Protein AF-C0PVK4-F1 (afdb_monomer)

Nearest PDB structures (foldseek):
  4xvn-assembly1_A  TM=8.535E-01  e=7.735E-01  Thermus phage G20c
  6ejq-assembly1_C  TM=8.801E-01  e=1.767E+00  Thermus phage G20c
  6v1i-assembly1_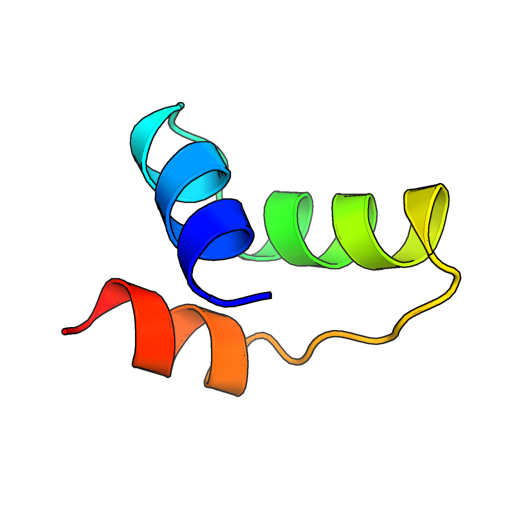A  TM=8.355E-01  e=1.286E+00  Oshimavirus P7426
  7sxq-assembly2_B  TM=7.194E-01  e=2.937E+00  Plasmodium falciparum 3D7
  5dku-assembly2_B  TM=7.222E-01  e=5.203E+00  Plasmodium falciparum 3D7

Foldseek 3Di:
DLVQLQVCVVVVDDLVVSQVVCCVPPVDRDDSVNSCVSNVD

Solvent-accessible surface area (backbone atoms only — not comparable to full-atom values): 2478 Å² total; per-residue (Å²): 107,66,71,56,54,46,53,44,44,75,71,69,47,51,68,68,58,52,29,49,50,38,32,73,78,67,72,37,89,53,55,63,68,59,52,51,57,59,71,73,106

Organism: Salmonella paratyphi C (strain RKS4594) (NCBI:txid476213)

Structure (mmCIF, N/CA/C/O backbone):
data_AF-C0PVK4-F1
#
_entry.id   AF-C0PVK4-F1
#
loop_
_atom_site.group_PDB
_atom_site.id
_atom_site.type_symbol
_atom_site.label_atom_id
_atom_site.label_alt_id
_atom_site.label_comp_id
_atom_site.label_asym_id
_atom_site.label_entity_id
_atom_site.label_seq_id
_atom_site.pdbx_PDB_ins_code
_atom_site.Cartn_x
_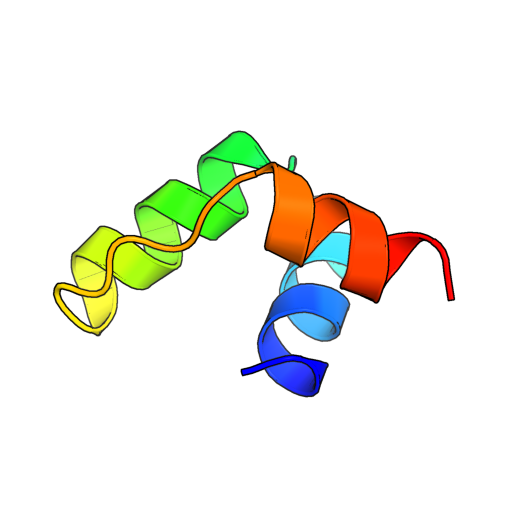atom_site.Cartn_y
_atom_site.Cartn_z
_atom_site.occupancy
_atom_site.B_iso_or_equiv
_atom_site.auth_seq_id
_atom_site.auth_comp_id
_atom_site.auth_asym_id
_atom_site.auth_atom_id
_atom_site.pdbx_PDB_model_num
ATOM 1 N N . MET A 1 1 ? 6.894 3.876 -4.987 1.00 82.75 1 MET A N 1
ATOM 2 C CA . MET A 1 1 ? 6.387 2.491 -5.042 1.00 82.75 1 MET A CA 1
ATOM 3 C C . MET A 1 1 ? 6.416 1.869 -3.647 1.00 82.75 1 MET A C 1
ATOM 5 O O . MET A 1 1 ? 5.399 1.951 -2.976 1.00 82.75 1 MET A O 1
ATOM 9 N N . ASP A 1 2 ? 7.551 1.382 -3.139 1.00 88.62 2 ASP A N 1
ATOM 10 C CA . ASP A 1 2 ? 7.596 0.613 -1.875 1.00 88.62 2 ASP A CA 1
ATOM 11 C C . ASP A 1 2 ? 7.166 1.407 -0.629 1.00 88.62 2 ASP A C 1
ATOM 13 O O . ASP A 1 2 ? 6.357 0.941 0.168 1.00 88.62 2 ASP A O 1
ATOM 17 N N . SER A 1 3 ? 7.619 2.657 -0.497 1.00 91.00 3 SER A N 1
ATOM 18 C CA . SER A 1 3 ? 7.208 3.544 0.603 1.00 91.00 3 SER A CA 1
ATOM 19 C C . SER A 1 3 ? 5.710 3.871 0.592 1.00 91.00 3 SER A C 1
ATOM 21 O O . SER A 1 3 ? 5.099 4.035 1.646 1.00 91.00 3 SER A O 1
ATOM 23 N N . GLN A 1 4 ? 5.099 3.939 -0.593 1.00 90.44 4 GLN A N 1
ATOM 24 C CA . GLN A 1 4 ? 3.657 4.145 -0.741 1.00 90.44 4 GLN A CA 1
ATOM 25 C C . GLN A 1 4 ? 2.888 2.873 -0.378 1.00 90.44 4 GLN A C 1
ATOM 27 O O . GLN A 1 4 ? 1.898 2.962 0.340 1.00 90.44 4 GLN A O 1
ATOM 32 N N . ILE A 1 5 ? 3.373 1.700 -0.802 1.00 91.88 5 ILE A N 1
ATOM 33 C CA . ILE A 1 5 ? 2.813 0.400 -0.407 1.00 91.88 5 ILE A CA 1
ATOM 34 C C . ILE A 1 5 ? 2.827 0.262 1.122 1.00 91.88 5 ILE A C 1
ATOM 36 O O . ILE A 1 5 ? 1.793 -0.042 1.714 1.00 91.88 5 ILE A O 1
ATOM 40 N N . LEU A 1 6 ? 3.957 0.570 1.769 1.00 92.50 6 LEU A N 1
ATOM 41 C CA . LEU A 1 6 ? 4.077 0.557 3.229 1.00 92.50 6 LEU A CA 1
ATOM 42 C C . LEU A 1 6 ? 3.133 1.563 3.894 1.00 92.50 6 LEU A C 1
ATOM 44 O O . LEU A 1 6 ? 2.463 1.220 4.861 1.00 92.50 6 LEU A O 1
ATOM 48 N N . SER A 1 7 ? 3.027 2.786 3.367 1.00 93.69 7 SER A N 1
ATOM 49 C CA . SER A 1 7 ? 2.113 3.793 3.917 1.00 93.69 7 SER A CA 1
ATOM 50 C C . SER A 1 7 ? 0.649 3.343 3.864 1.00 93.69 7 SER A C 1
ATOM 52 O O . SER A 1 7 ? -0.082 3.550 4.831 1.00 93.69 7 SER A O 1
ATOM 54 N N . LEU A 1 8 ? 0.218 2.711 2.769 1.00 92.44 8 LEU A N 1
ATOM 55 C CA . LEU A 1 8 ? -1.149 2.201 2.619 1.00 92.44 8 LEU A CA 1
ATOM 56 C C . LEU A 1 8 ? -1.397 0.971 3.506 1.00 92.44 8 LEU A C 1
ATOM 58 O O . LEU A 1 8 ? -2.445 0.877 4.141 1.00 92.44 8 LEU A O 1
ATOM 62 N N . TYR A 1 9 ? -0.411 0.082 3.632 1.00 92.56 9 TYR A N 1
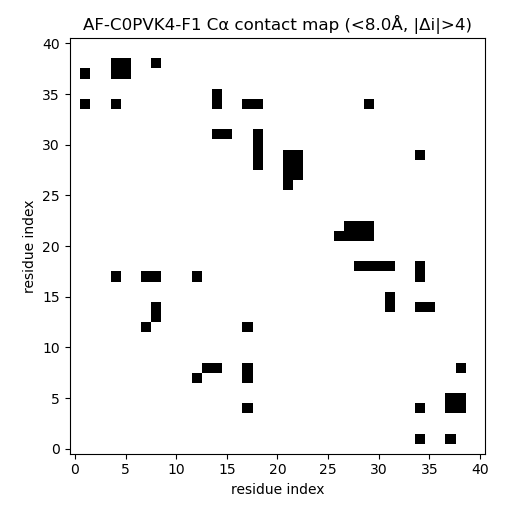ATOM 63 C CA . TYR A 1 9 ? -0.491 -1.073 4.527 1.00 92.56 9 TYR A CA 1
ATOM 64 C C . TYR A 1 9 ? -0.576 -0.658 6.004 1.00 92.56 9 TYR A C 1
ATOM 66 O O . TYR A 1 9 ? -1.435 -1.140 6.738 1.00 92.56 9 TYR A O 1
ATOM 74 N N . VAL A 1 10 ? 0.241 0.312 6.434 1.00 93.38 10 VAL A N 1
ATOM 75 C CA . VAL A 1 10 ? 0.203 0.873 7.801 1.00 93.38 10 VAL A CA 1
ATOM 76 C C . VAL A 1 10 ? -1.119 1.596 8.088 1.00 93.38 10 VAL A C 1
ATOM 78 O O . VAL A 1 10 ? -1.568 1.619 9.231 1.00 93.38 10 VAL A O 1
ATOM 81 N N . LYS A 1 11 ? -1.789 2.137 7.062 1.00 93.12 11 LYS A N 1
ATOM 82 C CA . LYS A 1 11 ? -3.147 2.701 7.175 1.00 93.12 11 LYS A CA 1
ATOM 83 C C . LYS A 1 11 ? 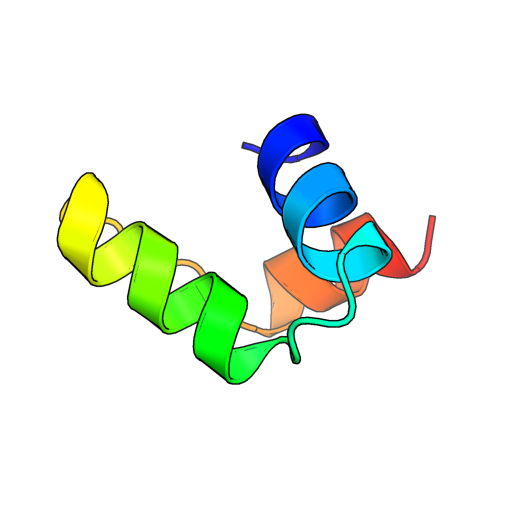-4.247 1.638 7.330 1.00 93.12 11 LYS A C 1
ATOM 85 O O . LYS A 1 11 ? -5.413 2.006 7.435 1.00 93.12 11 LYS A O 1
ATOM 90 N N . GLY A 1 12 ? -3.894 0.352 7.361 1.00 93.00 12 GLY A N 1
ATOM 91 C CA . GLY A 1 12 ? -4.826 -0.759 7.551 1.00 93.00 12 GLY A CA 1
ATOM 92 C C . GLY A 1 12 ? -5.466 -1.274 6.263 1.00 93.00 12 GLY A C 1
ATOM 93 O O . GLY A 1 12 ? -6.399 -2.069 6.340 1.00 93.00 12 GLY A O 1
ATOM 94 N N . MET A 1 13 ? -4.984 -0.846 5.092 1.00 94.19 13 MET A N 1
ATOM 95 C CA . MET A 1 13 ? -5.485 -1.359 3.816 1.00 94.19 13 MET A CA 1
ATOM 96 C C . MET A 1 13 ? -4.957 -2.769 3.565 1.00 94.19 13 MET A C 1
ATOM 98 O O . MET A 1 13 ? -3.774 -3.056 3.791 1.00 94.19 13 MET A O 1
ATOM 102 N N . VAL A 1 14 ? -5.810 -3.651 3.044 1.00 92.50 14 VAL A N 1
ATOM 103 C CA . VAL A 1 14 ? -5.373 -5.003 2.670 1.00 92.50 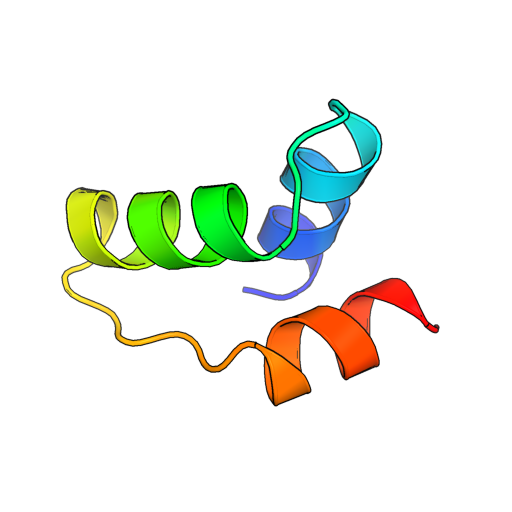14 VAL A CA 1
ATOM 104 C C . VAL A 1 14 ? -4.674 -4.994 1.312 1.00 92.50 14 VAL A C 1
ATOM 106 O O . VAL A 1 14 ? -4.926 -4.148 0.457 1.00 92.50 14 VAL A O 1
ATOM 109 N N . THR A 1 15 ? -3.814 -5.981 1.063 1.00 92.12 15 THR A N 1
ATOM 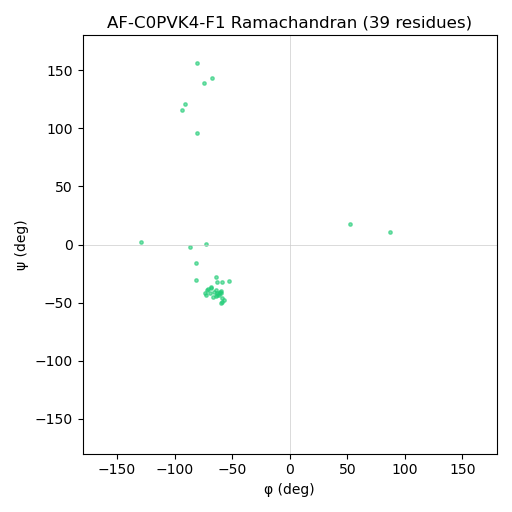110 C CA . THR A 1 15 ? -2.981 -6.064 -0.154 1.00 92.12 15 THR A CA 1
ATOM 111 C C . THR A 1 15 ? -3.759 -5.942 -1.470 1.00 92.12 15 THR A C 1
ATOM 113 O O . THR A 1 15 ? -3.240 -5.391 -2.439 1.00 92.12 15 THR A O 1
ATOM 116 N N . ARG A 1 16 ? -5.019 -6.396 -1.507 1.00 90.88 16 ARG A N 1
ATOM 117 C CA . ARG A 1 16 ? -5.915 -6.239 -2.668 1.00 90.88 16 ARG A CA 1
ATOM 118 C C . ARG A 1 16 ? -6.354 -4.793 -2.899 1.00 90.88 16 ARG A C 1
ATOM 120 O O . ARG A 1 16 ? -6.365 -4.350 -4.040 1.00 90.88 16 ARG A O 1
ATOM 127 N N . GLU A 1 17 ? -6.682 -4.061 -1.837 1.00 93.25 17 GLU A N 1
ATOM 128 C CA . GLU A 1 17 ? -7.057 -2.644 -1.922 1.00 93.25 17 GLU A CA 1
ATOM 129 C C . GLU A 1 17 ? -5.855 -1.787 -2.318 1.00 93.25 17 GLU A C 1
ATOM 131 O O . GLU A 1 17 ? -5.985 -0.869 -3.126 1.00 93.25 17 GLU A O 1
ATOM 136 N N . ILE A 1 18 ? -4.665 -2.133 -1.814 1.00 93.06 18 ILE A N 1
ATOM 137 C CA . ILE A 1 18 ? -3.412 -1.489 -2.220 1.00 93.06 18 ILE A CA 1
ATOM 138 C C . ILE A 1 18 ? -3.198 -1.673 -3.730 1.00 93.06 18 ILE A C 1
ATOM 140 O O . ILE A 1 18 ? -2.984 -0.691 -4.433 1.00 93.06 18 ILE A O 1
ATOM 144 N N . SER A 1 19 ? -3.312 -2.900 -4.248 1.00 92.00 19 SER A N 1
ATOM 145 C CA . SER A 1 19 ? -3.171 -3.181 -5.687 1.00 92.00 19 SER A CA 1
ATOM 146 C C . SER A 1 19 ? -4.193 -2.406 -6.537 1.00 92.00 19 SER A C 1
ATOM 148 O O . SER A 1 19 ? -3.808 -1.739 -7.498 1.00 92.00 19 SER A O 1
ATOM 150 N N . ALA A 1 20 ? -5.470 -2.393 -6.132 1.00 92.56 20 ALA A N 1
ATOM 151 C CA . ALA A 1 20 ? -6.519 -1.632 -6.816 1.00 92.56 20 ALA A CA 1
ATOM 152 C C . ALA A 1 20 ? -6.242 -0.118 -6.822 1.00 92.56 20 ALA A C 1
ATOM 154 O O . ALA A 1 20 ? -6.371 0.524 -7.859 1.00 92.56 20 ALA A O 1
ATOM 155 N N . THR A 1 21 ? -5.762 0.438 -5.706 1.00 91.44 21 THR A N 1
ATOM 156 C CA . THR A 1 21 ? -5.399 1.862 -5.599 1.00 91.44 21 THR A CA 1
ATOM 157 C C . THR A 1 21 ? -4.309 2.241 -6.604 1.00 91.44 21 THR A C 1
ATOM 159 O O . THR A 1 21 ? -4.384 3.286 -7.249 1.00 91.44 21 THR A O 1
ATOM 162 N N . PHE A 1 22 ? -3.295 1.387 -6.781 1.00 90.31 22 PHE A N 1
ATOM 163 C CA . PHE A 1 22 ? -2.247 1.630 -7.776 1.00 90.31 22 PHE A CA 1
ATOM 164 C C . PHE A 1 22 ? -2.764 1.530 -9.211 1.00 90.31 22 PHE A C 1
ATOM 166 O O . PHE A 1 22 ? -2.348 2.322 -10.062 1.00 90.31 22 PHE A O 1
ATOM 173 N N . LYS A 1 23 ? -3.697 0.609 -9.469 1.00 89.94 23 LYS A N 1
ATOM 174 C CA . LYS A 1 23 ? -4.341 0.496 -10.775 1.00 89.94 23 LYS A CA 1
ATOM 175 C C . LYS A 1 23 ? -5.201 1.722 -11.088 1.00 89.94 23 LYS A C 1
ATOM 177 O O . LYS A 1 23 ? -5.144 2.223 -12.200 1.00 89.94 23 LYS A O 1
ATOM 182 N N . GLU A 1 24 ? -5.938 2.252 -10.118 1.00 91.50 24 GLU A N 1
ATOM 183 C CA . GLU A 1 24 ? -6.787 3.433 -10.315 1.00 91.50 24 GLU A CA 1
ATOM 184 C C . GLU A 1 24 ? -5.986 4.735 -10.453 1.00 91.50 24 GLU A C 1
ATOM 186 O O . GLU A 1 24 ? -6.281 5.554 -11.320 1.00 91.50 24 GLU A O 1
ATOM 191 N N . MET A 1 25 ? -4.961 4.941 -9.620 1.00 88.94 25 MET A N 1
ATOM 192 C CA . MET A 1 25 ? -4.206 6.200 -9.601 1.00 88.94 25 MET A CA 1
ATOM 193 C C . MET A 1 25 ? -3.138 6.292 -10.696 1.00 88.94 25 MET A C 1
ATOM 195 O O . MET A 1 25 ? -2.806 7.394 -11.133 1.00 88.94 25 MET A O 1
ATOM 199 N N . TYR A 1 26 ? -2.563 5.154 -11.097 1.00 86.38 26 TYR A N 1
ATOM 200 C CA . TYR A 1 26 ? -1.374 5.112 -11.952 1.00 86.38 26 TYR A CA 1
ATOM 201 C C . TYR A 1 26 ? -1.521 4.192 -13.177 1.00 86.38 26 TYR A C 1
ATOM 203 O O . TYR A 1 26 ? -0.543 4.020 -13.901 1.00 86.38 26 TYR A O 1
ATOM 211 N N . ASP A 1 27 ? -2.690 3.567 -13.388 1.00 87.88 27 ASP A N 1
ATOM 212 C CA . ASP A 1 27 ? -2.918 2.475 -14.359 1.00 87.88 27 ASP A CA 1
ATOM 213 C C . ASP A 1 27 ? -1.917 1.306 -14.224 1.00 87.88 27 ASP A C 1
ATOM 215 O O . ASP A 1 27 ? -1.781 0.451 -15.102 1.00 87.88 27 ASP A O 1
ATOM 219 N N . ALA A 1 28 ? -1.239 1.228 -13.076 1.00 86.50 28 ALA A N 1
ATOM 220 C CA . ALA A 1 28 ? -0.155 0.297 -12.824 1.00 86.50 28 ALA A CA 1
ATOM 221 C C . ALA A 1 28 ? -0.691 -0.998 -12.210 1.00 86.50 28 ALA A C 1
ATOM 223 O O . ALA A 1 28 ? -1.283 -0.991 -11.131 1.00 86.50 28 ALA A O 1
ATOM 224 N N . ASP A 1 29 ? -0.444 -2.122 -12.881 1.00 84.44 29 ASP A N 1
ATOM 225 C CA . ASP A 1 29 ? -0.762 -3.444 -12.347 1.00 84.44 29 ASP A CA 1
ATOM 226 C C . ASP A 1 29 ? 0.335 -3.885 -11.366 1.00 84.44 29 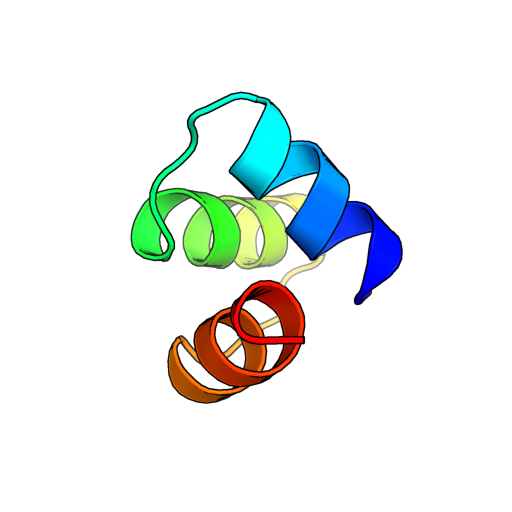ASP A C 1
ATOM 228 O O . ASP A 1 29 ? 1.416 -4.343 -11.749 1.00 84.44 29 ASP A O 1
ATOM 232 N N . VAL A 1 30 ? 0.088 -3.652 -10.076 1.00 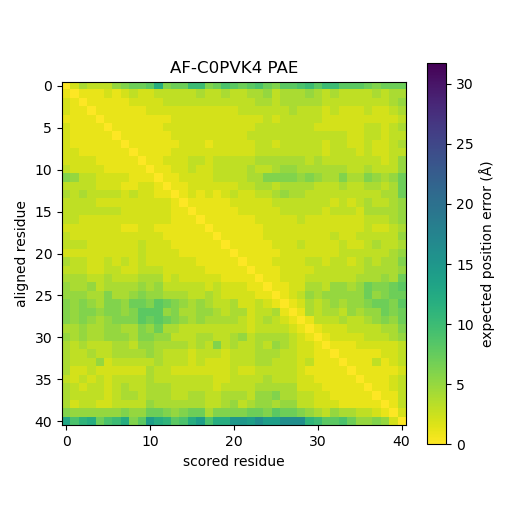87.31 30 VAL A N 1
ATOM 233 C CA . VAL A 1 30 ? 1.003 -4.026 -8.996 1.00 87.31 30 VAL A CA 1
ATOM 234 C C . VAL A 1 30 ? 0.605 -5.396 -8.463 1.00 87.31 30 VAL A C 1
ATOM 236 O O . VAL A 1 30 ? -0.460 -5.563 -7.862 1.00 87.31 30 VAL A O 1
ATOM 239 N N . SER A 1 31 ? 1.496 -6.376 -8.636 1.00 89.50 31 SER A N 1
ATOM 240 C CA . SER A 1 31 ? 1.248 -7.748 -8.201 1.00 89.50 31 SER A CA 1
ATOM 241 C C . SER A 1 31 ? 1.194 -7.873 -6.677 1.00 89.50 31 SER A C 1
ATOM 243 O O . SER A 1 31 ? 1.978 -7.270 -5.938 1.00 89.50 31 SER A O 1
ATOM 245 N N . LEU A 1 32 ? 0.298 -8.736 -6.191 1.00 88.94 32 LEU A N 1
ATOM 246 C CA . LEU A 1 32 ? 0.170 -9.024 -4.759 1.00 88.94 32 LEU A CA 1
ATOM 247 C C . LEU A 1 32 ? 1.475 -9.574 -4.164 1.00 88.94 32 LEU A C 1
ATOM 249 O O . LEU A 1 32 ? 1.791 -9.291 -3.014 1.00 88.94 32 LEU A O 1
ATOM 253 N N . THR A 1 33 ? 2.260 -10.309 -4.953 1.00 90.75 33 THR A N 1
ATOM 254 C CA . THR A 1 33 ? 3.574 -10.835 -4.562 1.00 90.75 33 THR A CA 1
ATOM 255 C C . THR A 1 33 ? 4.588 -9.728 -4.292 1.00 90.75 33 THR A C 1
ATOM 257 O O . THR A 1 33 ? 5.362 -9.838 -3.341 1.00 90.75 33 THR A O 1
ATOM 260 N N . LEU A 1 34 ? 4.583 -8.654 -5.090 1.00 89.12 34 LEU A N 1
ATOM 261 C CA . LEU A 1 34 ? 5.437 -7.491 -4.847 1.00 89.12 34 LEU A CA 1
ATOM 262 C C . LEU A 1 34 ? 5.026 -6.778 -3.557 1.00 89.12 34 LEU A C 1
ATOM 264 O O . LEU A 1 34 ? 5.882 -6.479 -2.729 1.00 89.12 34 LEU A O 1
ATOM 268 N N . ILE A 1 35 ? 3.720 -6.580 -3.356 1.00 89.38 35 ILE A N 1
ATOM 269 C CA . ILE A 1 35 ? 3.182 -5.965 -2.137 1.00 89.38 35 ILE A CA 1
ATOM 270 C C . ILE A 1 35 ? 3.591 -6.785 -0.910 1.00 89.38 35 ILE A C 1
ATOM 272 O O . ILE A 1 35 ? 4.160 -6.225 0.021 1.00 89.38 35 ILE A O 1
ATOM 276 N N . SER A 1 36 ? 3.399 -8.108 -0.937 1.00 90.81 36 SER A N 1
ATOM 277 C CA . SER A 1 36 ? 3.802 -8.998 0.158 1.00 90.81 36 SER A CA 1
ATOM 278 C C . SER A 1 36 ? 5.299 -8.943 0.449 1.00 90.81 36 SER A C 1
ATOM 280 O O . SER A 1 36 ? 5.681 -8.943 1.615 1.00 90.81 36 SER A O 1
ATOM 282 N N . LYS A 1 37 ? 6.151 -8.869 -0.581 1.00 90.38 37 LYS A N 1
ATOM 283 C CA . LYS A 1 37 ? 7.605 -8.743 -0.403 1.00 90.38 37 LYS A CA 1
ATOM 284 C C . LYS A 1 37 ? 7.979 -7.434 0.295 1.00 90.38 37 LYS A C 1
ATOM 286 O O . LYS A 1 37 ? 8.851 -7.440 1.154 1.00 90.38 37 LYS A O 1
ATOM 291 N N . VAL A 1 38 ? 7.324 -6.335 -0.074 1.00 89.75 38 VAL A N 1
ATOM 292 C CA . VAL A 1 38 ? 7.574 -5.010 0.508 1.00 89.75 38 VAL A CA 1
ATOM 293 C C . VAL A 1 38 ? 7.072 -4.928 1.951 1.00 89.75 38 VAL A C 1
ATOM 295 O O . VAL A 1 38 ? 7.743 -4.339 2.787 1.00 89.75 38 VAL A O 1
ATOM 298 N N . THR A 1 39 ? 5.924 -5.535 2.266 1.00 89.12 39 THR A N 1
ATOM 299 C CA . THR A 1 39 ? 5.347 -5.513 3.624 1.00 89.12 39 THR A CA 1
ATOM 300 C C . THR A 1 39 ? 5.953 -6.541 4.580 1.00 89.12 39 THR A C 1
ATOM 302 O O . THR A 1 39 ? 5.720 -6.455 5.779 1.00 89.12 39 THR A O 1
ATOM 305 N N . ALA A 1 40 ? 6.664 -7.548 4.065 1.00 84.62 40 ALA A N 1
ATOM 306 C CA . ALA A 1 40 ? 7.339 -8.569 4.871 1.00 84.62 40 ALA A CA 1
ATOM 307 C C . ALA A 1 40 ? 8.761 -8.164 5.309 1.00 84.62 40 ALA A C 1
ATOM 309 O O . ALA A 1 40 ? 9.422 -8.951 5.987 1.00 84.62 40 ALA A O 1
ATOM 310 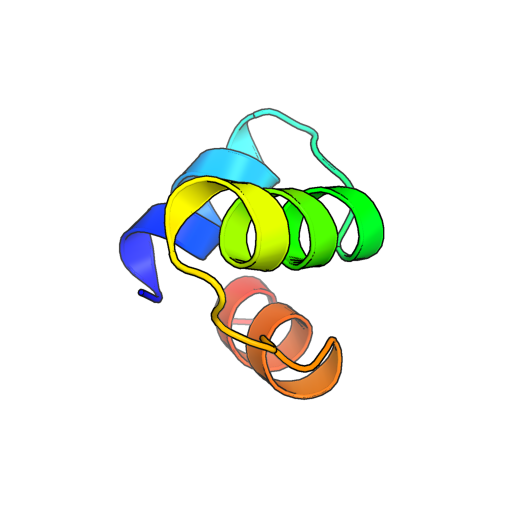N N . SER A 1 41 ? 9.230 -6.985 4.888 1.00 69.88 41 SER A N 1
ATOM 311 C CA . SER A 1 41 ? 10.534 -6.417 5.240 1.00 69.88 41 SER A CA 1
ATOM 312 C C . SER A 1 41 ? 10.431 -5.426 6.391 1.00 69.88 41 SER A C 1
ATOM 314 O O . SER A 1 41 ? 11.479 -5.264 7.052 1.00 69.88 41 SER A O 1
#

pLDDT: mean 89.83, std 4.11, range [69.88, 94.19]

Sequence (41 aa):
MDSQILSLYVKGMVTREISATFKEMYDADVSLTLISKVTAS

Secondary structure (DSSP, 8-state):
-HHHHHHHHHTT--HHHHHHHHHHHH-----HHHHHHHHT-

Mean predicted aligned error: 3.08 Å

InterPro domains:
  IPR001207 Transposase, mutator type [PF00872] (2-40)

Radius of gyration: 8.93 Å; Cα contacts (8 Å, |Δi|>4): 33; chains: 1; bounding box: 18×17×22 Å